Protein AF-A0A8J7D4J5-F1 (afdb_monomer_lite)

Radius of gyration: 12.85 Å; chains: 1; bounding box: 31×29×26 Å

Foldseek 3Di:
DQFDFPQQDDPVRCVVCVVVDDDDDPPDDDDPDDPSSVVSCVSCCVVPVPPPVRGDD

pLDDT: mean 86.8, std 9.53, range [51.84, 96.19]

Secondary structure (DSSP, 8-state):
-----TTPPPHHHHHHHHTTSPPPPTTSPPP-S-HHHHHHHHHHHHHHSS-GGGS--

Structure (mmCIF, N/CA/C/O backbone):
data_AF-A0A8J7D4J5-F1
#
_entry.id   AF-A0A8J7D4J5-F1
#
loop_
_atom_site.group_PDB
_atom_site.id
_atom_site.type_symbol
_atom_site.label_atom_id
_atom_site.label_alt_id
_atom_site.label_comp_id
_atom_site.label_asym_id
_atom_site.label_entity_id
_atom_site.label_seq_id
_atom_site.pdbx_PDB_ins_code
_atom_site.Cartn_x
_atom_site.Cartn_y
_atom_site.Cartn_z
_atom_site.occupancy
_atom_site.B_iso_or_equiv
_atom_site.auth_seq_id
_atom_site.auth_comp_id
_atom_site.auth_asym_id
_atom_site.auth_atom_id
_atom_site.pdbx_PDB_model_num
ATOM 1 N N . MET A 1 1 ? 3.669 -11.054 8.290 1.00 51.84 1 MET A N 1
ATOM 2 C CA . MET A 1 1 ? 4.852 -10.516 7.585 1.00 51.84 1 MET A CA 1
ATOM 3 C C . MET A 1 1 ? 4.358 -9.639 6.453 1.00 51.84 1 MET A C 1
ATOM 5 O O . MET A 1 1 ? 3.420 -10.047 5.779 1.00 51.84 1 MET A O 1
ATOM 9 N N . ASN A 1 2 ? 4.896 -8.427 6.318 1.00 61.25 2 ASN A N 1
ATOM 10 C CA . ASN A 1 2 ? 4.514 -7.508 5.248 1.00 61.25 2 ASN A CA 1
ATOM 11 C C . ASN A 1 2 ? 5.359 -7.858 4.008 1.00 61.25 2 ASN A C 1
ATOM 13 O O . ASN A 1 2 ? 6.585 -7.808 4.128 1.00 61.25 2 ASN A O 1
ATOM 17 N N . PRO A 1 3 ? 4.771 -8.298 2.882 1.00 67.31 3 PRO A N 1
AT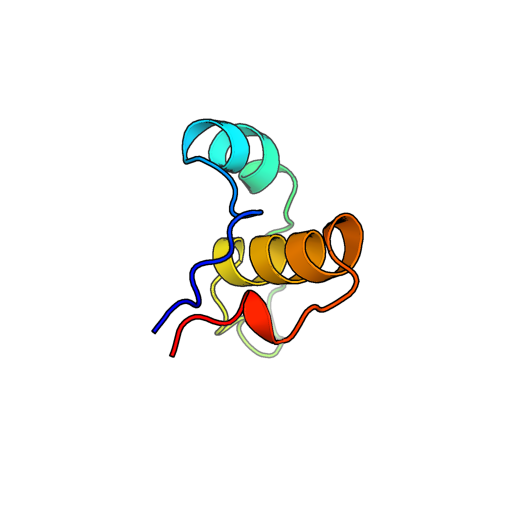OM 18 C CA . PRO A 1 3 ? 5.551 -8.672 1.708 1.00 67.31 3 PRO A CA 1
ATOM 19 C C . PRO A 1 3 ? 6.347 -7.468 1.189 1.00 67.31 3 PRO A C 1
ATOM 21 O O . PRO A 1 3 ? 5.825 -6.360 1.054 1.00 67.31 3 PRO A O 1
ATOM 24 N N . SER A 1 4 ? 7.635 -7.685 0.934 1.00 81.12 4 SER A N 1
ATOM 25 C CA . SER A 1 4 ? 8.538 -6.658 0.422 1.00 81.12 4 SER A CA 1
ATOM 26 C C . SER A 1 4 ? 8.603 -6.756 -1.100 1.00 81.12 4 SER A C 1
ATOM 28 O O . SER A 1 4 ? 9.126 -7.733 -1.633 1.00 81.12 4 SER A O 1
ATOM 30 N N . TYR A 1 5 ? 8.045 -5.764 -1.800 1.00 84.75 5 TYR A N 1
ATOM 31 C CA . TYR A 1 5 ? 8.099 -5.675 -3.257 1.00 84.75 5 TYR A CA 1
ATOM 32 C C . TYR A 1 5 ? 9.174 -4.670 -3.693 1.00 84.75 5 TYR A C 1
ATOM 34 O O . TYR A 1 5 ? 9.321 -3.625 -3.060 1.00 84.75 5 TYR A O 1
ATOM 42 N N . PRO A 1 6 ? 9.858 -4.897 -4.829 1.00 86.31 6 PRO A N 1
ATOM 43 C CA . PRO A 1 6 ? 10.719 -3.883 -5.447 1.00 86.31 6 PRO A CA 1
ATOM 44 C C . PRO A 1 6 ? 10.014 -2.549 -5.750 1.00 86.31 6 PRO A C 1
ATOM 46 O O . PRO A 1 6 ? 10.671 -1.523 -5.869 1.00 86.31 6 PRO A O 1
ATOM 49 N N . SER A 1 7 ? 8.684 -2.562 -5.876 1.00 86.88 7 SER A N 1
ATOM 50 C CA . SER A 1 7 ? 7.838 -1.382 -6.092 1.00 86.88 7 SER A CA 1
ATOM 51 C C . SER A 1 7 ? 7.343 -0.729 -4.795 1.00 86.88 7 SER A C 1
ATOM 53 O O . SER A 1 7 ? 6.421 0.084 -4.846 1.00 86.88 7 SER A O 1
ATOM 55 N N . ASN A 1 8 ? 7.865 -1.125 -3.631 1.00 91.69 8 ASN A N 1
ATOM 56 C CA . ASN A 1 8 ? 7.466 -0.531 -2.360 1.00 91.69 8 ASN A CA 1
ATOM 57 C C . ASN A 1 8 ? 7.836 0.952 -2.307 1.00 91.69 8 ASN A C 1
ATOM 59 O O . ASN A 1 8 ? 8.921 1.357 -2.723 1.00 91.69 8 ASN A O 1
ATOM 63 N N . LEU A 1 9 ? 6.939 1.741 -1.727 1.00 93.38 9 LEU A N 1
ATOM 64 C CA . LEU A 1 9 ? 7.182 3.150 -1.458 1.00 93.38 9 LEU A CA 1
ATOM 65 C C . LEU A 1 9 ? 8.255 3.321 -0.380 1.00 93.38 9 LEU A C 1
ATOM 67 O O . LEU A 1 9 ? 8.260 2.600 0.625 1.00 93.38 9 LEU A O 1
ATOM 71 N N . THR A 1 10 ? 9.115 4.323 -0.558 1.00 93.94 10 THR A N 1
ATOM 72 C CA . THR A 1 10 ? 9.986 4.806 0.521 1.00 93.94 10 THR A CA 1
ATOM 73 C C . THR A 1 10 ? 9.155 5.500 1.604 1.00 93.94 10 THR A C 1
ATOM 75 O O . THR A 1 10 ? 8.006 5.885 1.371 1.00 93.94 10 THR A O 1
ATOM 78 N N . SER A 1 11 ? 9.732 5.692 2.793 1.00 93.50 11 SER A N 1
ATOM 79 C CA . SER A 1 11 ? 9.059 6.405 3.888 1.00 93.50 11 SER A CA 1
ATOM 80 C C . SER A 1 11 ? 8.609 7.809 3.470 1.00 93.50 11 SER A C 1
ATOM 82 O O . SER A 1 11 ? 7.467 8.180 3.711 1.00 93.50 11 SER A O 1
ATOM 84 N N . GLU A 1 12 ? 9.463 8.545 2.758 1.00 96.19 12 GLU A N 1
ATOM 85 C CA . GLU A 1 12 ? 9.172 9.899 2.267 1.00 96.19 12 GLU A CA 1
ATOM 86 C C . GLU A 1 12 ? 8.010 9.915 1.263 1.00 96.19 12 GLU A C 1
ATOM 88 O O . GLU A 1 12 ? 7.105 10.743 1.345 1.00 96.19 12 GLU A O 1
ATOM 93 N N . GLN A 1 13 ? 7.985 8.963 0.323 1.00 95.50 13 GLN A N 1
ATOM 94 C CA . GLN A 1 13 ? 6.885 8.843 -0.639 1.00 95.50 13 GLN A CA 1
ATOM 95 C C . GLN A 1 13 ? 5.572 8.464 0.052 1.00 95.50 13 GLN A C 1
ATOM 97 O O . GLN A 1 13 ? 4.500 8.936 -0.332 1.00 95.50 13 GLN A O 1
ATOM 102 N N . TRP A 1 14 ? 5.649 7.610 1.074 1.00 95.75 14 TRP A N 1
ATOM 103 C CA . TRP A 1 14 ? 4.488 7.233 1.865 1.00 95.75 14 TRP A CA 1
ATOM 104 C C . TRP A 1 14 ? 3.919 8.414 2.652 1.00 95.75 14 TRP A C 1
ATOM 106 O O . TRP A 1 14 ? 2.702 8.584 2.678 1.00 95.75 14 TRP A O 1
ATOM 116 N N . GLU A 1 15 ? 4.763 9.262 3.239 1.00 95.81 15 GLU A N 1
ATOM 117 C CA . GLU A 1 15 ? 4.316 10.460 3.958 1.00 95.81 15 GLU A CA 1
ATOM 118 C C . GLU A 1 15 ? 3.470 11.376 3.067 1.00 95.81 15 GLU A C 1
ATOM 120 O O . GLU A 1 15 ? 2.387 11.793 3.483 1.00 95.81 15 GLU A O 1
ATOM 125 N N . LEU A 1 16 ? 3.885 11.584 1.812 1.00 95.75 16 LEU A N 1
ATOM 126 C CA . LEU A 1 16 ? 3.140 12.389 0.836 1.00 95.75 16 LEU A CA 1
ATOM 127 C C . LEU A 1 16 ? 1.757 11.806 0.494 1.00 95.75 16 LEU A C 1
ATOM 129 O O . LEU A 1 16 ? 0.817 12.555 0.231 1.00 95.75 16 LEU A O 1
ATOM 133 N N . LEU A 1 17 ? 1.619 10.477 0.483 1.00 94.31 17 LEU A N 1
ATOM 134 C CA . LEU A 1 17 ? 0.383 9.790 0.086 1.00 94.31 17 LEU A CA 1
ATOM 135 C C . LEU A 1 17 ? -0.559 9.500 1.257 1.00 94.31 17 LEU A C 1
ATOM 137 O O . LEU A 1 17 ? -1.778 9.500 1.083 1.00 94.31 17 LEU A O 1
ATOM 141 N N . SER A 1 18 ? -0.015 9.242 2.446 1.00 94.12 18 SER A N 1
ATOM 142 C CA . SER A 1 18 ? -0.765 8.729 3.598 1.00 94.12 18 SER A CA 1
ATOM 143 C C . SER A 1 18 ? -1.938 9.630 3.999 1.00 94.12 18 SER A C 1
ATOM 145 O O . SER A 1 18 ? -3.018 9.127 4.310 1.00 94.12 18 SER A O 1
ATOM 147 N N . GLY A 1 19 ? -1.764 10.952 3.906 1.00 94.31 19 GLY A N 1
ATOM 148 C CA . GLY A 1 19 ? -2.799 11.941 4.220 1.00 94.31 19 GLY A CA 1
ATOM 149 C C . GLY A 1 19 ? -3.975 11.972 3.237 1.00 94.31 19 GLY A C 1
ATOM 150 O O . GLY A 1 19 ? -5.043 12.471 3.581 1.00 94.31 19 GLY A O 1
ATOM 151 N N . LEU A 1 20 ? -3.814 11.419 2.031 1.00 94.81 20 LEU A N 1
ATOM 152 C CA . LEU A 1 20 ? -4.883 11.335 1.029 1.00 94.81 20 LEU A CA 1
ATOM 153 C C . LEU A 1 20 ? -5.801 10.130 1.260 1.00 94.81 20 LEU A C 1
ATOM 155 O O . LEU A 1 20 ? -6.895 10.049 0.698 1.00 94.81 20 LEU A O 1
ATOM 159 N N . ILE A 1 21 ? -5.362 9.174 2.078 1.00 92.56 21 ILE A N 1
ATOM 160 C CA . ILE A 1 21 ? -6.128 7.973 2.380 1.00 92.56 21 ILE A CA 1
ATOM 161 C C . ILE A 1 21 ? -7.161 8.318 3.455 1.00 92.56 21 ILE A C 1
ATOM 163 O O .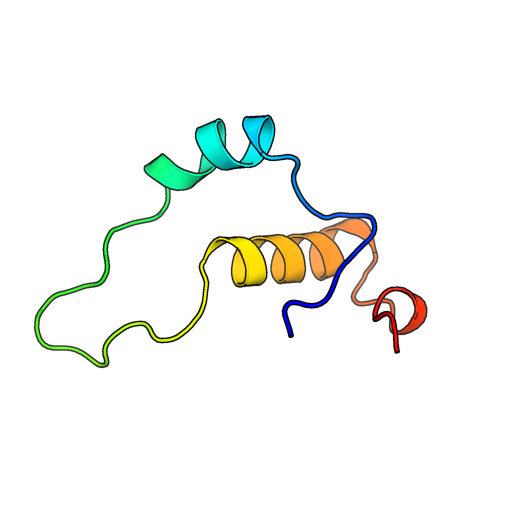 ILE A 1 21 ? -6.794 8.696 4.569 1.00 92.56 21 ILE A O 1
ATOM 167 N N . PRO A 1 22 ? -8.465 8.128 3.187 1.00 90.19 22 PRO A N 1
ATOM 168 C CA . PRO A 1 22 ? -9.486 8.461 4.160 1.00 90.19 22 PRO A CA 1
ATOM 169 C C . PRO A 1 22 ? -9.368 7.590 5.416 1.00 90.19 22 PRO A C 1
ATOM 171 O O . PRO A 1 22 ? -9.133 6.366 5.365 1.00 90.19 22 PRO A O 1
ATOM 174 N N . ALA A 1 23 ? -9.606 8.243 6.553 1.00 88.38 23 ALA A N 1
ATOM 175 C CA . ALA A 1 23 ? -9.740 7.594 7.845 1.00 88.38 23 ALA A CA 1
ATOM 176 C C . ALA A 1 23 ? -10.811 6.482 7.793 1.00 88.38 23 ALA A C 1
ATOM 178 O O . ALA A 1 23 ? -11.764 6.555 7.005 1.00 88.38 23 ALA A O 1
ATOM 179 N N . PRO A 1 24 ? -10.664 5.417 8.601 1.00 88.75 24 PRO A N 1
ATOM 180 C CA . PRO A 1 24 ? -11.660 4.356 8.658 1.00 88.75 24 PRO A CA 1
ATOM 181 C C . PRO A 1 24 ? -13.030 4.922 9.058 1.00 88.75 24 PRO A C 1
ATOM 183 O O . PRO A 1 24 ? -13.143 5.707 9.998 1.00 88.75 24 PRO A O 1
ATOM 186 N N . LYS A 1 25 ? -14.080 4.504 8.343 1.00 86.94 25 LYS A N 1
ATOM 187 C CA . LYS A 1 25 ? -15.462 4.912 8.632 1.00 86.94 25 LYS A CA 1
ATOM 188 C C . LYS A 1 25 ? -15.914 4.391 10.001 1.00 86.94 25 LYS A C 1
ATOM 190 O O . LYS A 1 25 ? -15.560 3.279 10.398 1.00 86.94 25 LYS A O 1
ATOM 195 N N . THR A 1 26 ? -16.740 5.171 10.693 1.00 87.75 26 THR A N 1
ATOM 196 C CA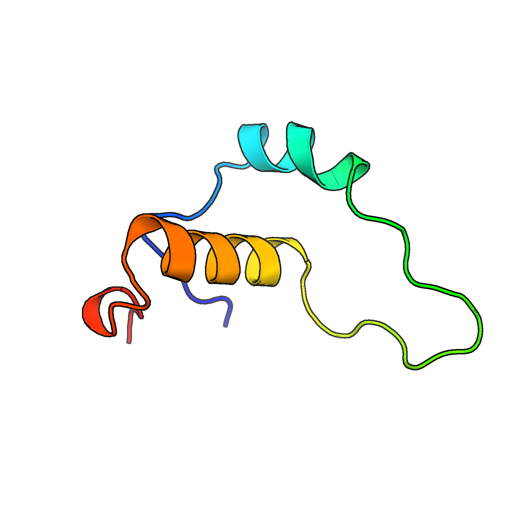 . THR A 1 26 ? -17.377 4.773 11.955 1.00 87.75 26 THR A CA 1
ATOM 197 C C . THR A 1 26 ? -18.515 3.773 11.710 1.00 87.75 26 THR A C 1
ATOM 199 O O . THR A 1 26 ? -19.164 3.792 10.668 1.00 87.75 26 THR A O 1
ATOM 202 N N . GLY A 1 27 ? -18.742 2.859 12.660 1.00 85.44 27 GLY A N 1
ATOM 203 C CA . GLY A 1 27 ? -19.880 1.924 12.646 1.00 85.44 27 GLY A CA 1
ATOM 204 C C . GLY A 1 27 ? -19.758 0.690 11.734 1.00 85.44 27 GLY A C 1
ATOM 205 O O . GLY A 1 27 ? -20.614 -0.185 11.804 1.00 85.44 27 GLY A O 1
ATOM 206 N N . GLY A 1 28 ? -18.706 0.583 10.911 1.00 87.25 28 GLY A N 1
ATOM 207 C CA . GLY A 1 28 ? -18.453 -0.569 10.030 1.00 87.25 28 GLY A CA 1
ATOM 208 C C . GLY A 1 28 ? -17.389 -1.546 10.547 1.00 87.25 28 GLY A C 1
ATOM 209 O O . GLY A 1 28 ? -16.828 -1.380 11.633 1.00 87.25 28 GLY A O 1
ATOM 210 N N . ARG A 1 29 ? -17.058 -2.565 9.735 1.00 87.81 29 ARG A N 1
ATOM 211 C CA . ARG A 1 29 ? -15.925 -3.462 10.018 1.00 87.81 29 ARG A CA 1
ATOM 212 C C . ARG A 1 29 ? -14.647 -2.635 10.121 1.00 87.81 29 ARG A C 1
ATOM 214 O O . ARG A 1 29 ? -14.249 -1.978 9.159 1.00 87.81 29 ARG A O 1
ATOM 221 N N . LYS A 1 30 ? -13.998 -2.693 11.286 1.00 87.50 30 LYS A N 1
ATOM 222 C CA . LYS A 1 30 ? -12.725 -2.008 11.517 1.00 87.50 30 LYS A CA 1
ATOM 223 C C . LYS A 1 30 ? -11.706 -2.472 10.482 1.00 87.50 30 LYS A C 1
ATOM 225 O O . LYS A 1 30 ? -11.560 -3.671 10.236 1.00 87.50 30 LYS A O 1
ATOM 230 N N . ARG A 1 31 ? -10.999 -1.512 9.889 1.00 90.00 31 ARG A N 1
ATOM 231 C CA . ARG A 1 31 ? -9.854 -1.799 9.029 1.00 90.00 31 ARG A CA 1
ATOM 232 C C . ARG A 1 31 ? -8.811 -2.542 9.867 1.00 90.00 31 ARG A C 1
ATOM 234 O O . ARG A 1 31 ? -8.379 -2.029 10.892 1.00 90.00 31 ARG A O 1
ATOM 241 N N . SER A 1 32 ? -8.459 -3.752 9.445 1.00 89.44 32 SER A N 1
ATOM 242 C CA . SER A 1 32 ? -7.459 -4.602 10.109 1.00 89.44 32 SER A CA 1
ATOM 243 C C . SER A 1 32 ? -6.155 -4.715 9.321 1.00 89.44 32 SER A C 1
ATOM 245 O O . SER A 1 32 ? -5.204 -5.318 9.802 1.00 89.44 32 SER A O 1
ATOM 247 N N . VAL A 1 33 ? -6.136 -4.193 8.094 1.00 89.50 33 VAL A N 1
ATOM 248 C CA . VAL A 1 33 ? -4.980 -4.236 7.196 1.00 89.50 33 VAL A CA 1
ATOM 249 C C . VAL A 1 33 ? -4.147 -2.969 7.339 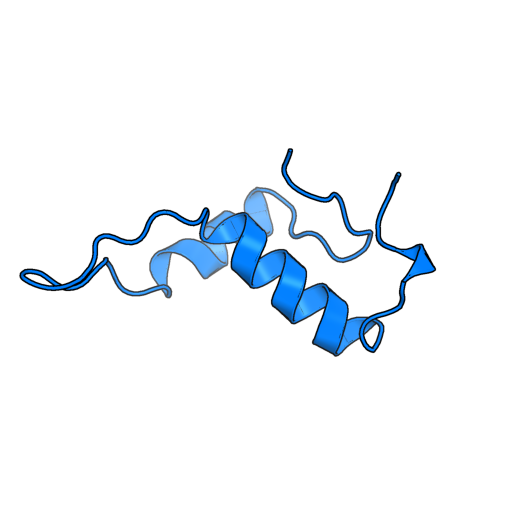1.00 89.50 33 VAL A C 1
ATOM 251 O O . VAL A 1 33 ? -4.697 -1.883 7.543 1.00 89.50 33 VAL A O 1
ATOM 254 N N . ASP A 1 34 ? -2.834 -3.119 7.192 1.00 91.31 34 ASP A N 1
ATOM 255 C CA . ASP A 1 34 ? -1.918 -1.996 7.026 1.00 91.31 34 ASP A CA 1
ATOM 256 C C . ASP A 1 34 ? -2.172 -1.319 5.667 1.00 91.31 34 ASP A C 1
ATOM 258 O O . ASP A 1 34 ? -2.217 -1.972 4.622 1.00 91.31 34 ASP A O 1
ATOM 262 N N . MET A 1 35 ? -2.374 -0.001 5.685 1.00 92.69 35 MET A N 1
ATOM 263 C CA . MET A 1 35 ? -2.644 0.764 4.469 1.00 92.69 35 MET A CA 1
ATOM 264 C C . MET A 1 35 ? -1.411 0.894 3.583 1.00 92.69 35 MET A C 1
ATOM 266 O O . MET A 1 35 ? -1.566 0.902 2.363 1.00 92.69 35 MET A O 1
ATOM 270 N N . GLN A 1 36 ? -0.211 0.958 4.163 1.00 93.62 36 GLN A N 1
ATOM 271 C CA . GLN A 1 36 ? 1.019 1.042 3.379 1.00 93.62 36 GLN A CA 1
ATOM 272 C C . GLN A 1 36 ? 1.245 -0.260 2.616 1.00 93.62 36 GLN A C 1
ATOM 274 O O . GLN A 1 36 ? 1.457 -0.240 1.404 1.00 93.62 36 GLN A O 1
ATOM 279 N N . ALA A 1 37 ? 1.083 -1.394 3.303 1.00 92.06 37 ALA A N 1
ATOM 280 C CA . ALA A 1 37 ? 1.070 -2.719 2.690 1.00 92.06 37 ALA A CA 1
ATOM 281 C C . ALA A 1 37 ? 0.088 -2.819 1.513 1.00 92.06 37 ALA A C 1
ATOM 283 O O . ALA A 1 37 ? 0.438 -3.311 0.441 1.00 92.06 37 ALA A O 1
ATOM 284 N N . LEU A 1 38 ? -1.145 -2.336 1.706 1.00 92.06 38 LEU A N 1
ATOM 285 C CA . LEU A 1 38 ? -2.190 -2.397 0.687 1.00 92.06 38 LEU A CA 1
ATOM 286 C C . LEU A 1 38 ? -1.823 -1.574 -0.554 1.00 92.06 38 LEU A C 1
ATOM 288 O O . LEU A 1 38 ? -1.985 -2.047 -1.677 1.00 92.06 38 LEU A O 1
ATOM 292 N N . VAL A 1 39 ? -1.316 -0.355 -0.363 1.00 94.19 39 VAL A N 1
ATOM 293 C CA . VAL A 1 39 ? -0.902 0.515 -1.472 1.00 94.19 39 VAL A CA 1
ATOM 294 C C . VAL A 1 39 ? 0.301 -0.076 -2.206 1.00 94.19 39 VAL A C 1
ATOM 296 O O . VAL A 1 39 ? 0.289 -0.131 -3.433 1.00 94.19 39 VAL A O 1
ATOM 299 N N . ASN A 1 40 ? 1.287 -0.603 -1.480 1.00 93.00 40 ASN A N 1
ATOM 300 C CA . ASN A 1 40 ? 2.429 -1.302 -2.070 1.00 93.00 40 ASN A CA 1
ATOM 301 C C . ASN A 1 40 ? 1.995 -2.505 -2.925 1.00 93.00 40 ASN A C 1
ATOM 303 O O . ASN A 1 40 ? 2.508 -2.693 -4.029 1.00 93.00 40 ASN A O 1
ATOM 307 N N . ALA A 1 41 ? 1.008 -3.284 -2.469 1.00 90.88 41 ALA A N 1
ATOM 308 C CA . ALA A 1 41 ? 0.436 -4.377 -3.253 1.00 90.88 41 ALA A CA 1
ATOM 309 C C . ALA A 1 41 ? -0.264 -3.881 -4.534 1.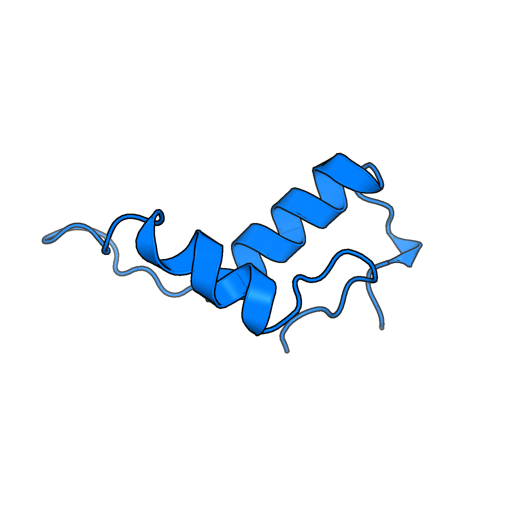00 90.88 41 ALA A C 1
ATOM 311 O O . ALA A 1 41 ? -0.065 -4.463 -5.600 1.00 90.88 41 ALA A O 1
ATOM 312 N N . ILE A 1 42 ? -1.031 -2.786 -4.466 1.00 92.38 42 ILE A N 1
ATOM 313 C CA . ILE A 1 42 ? -1.651 -2.169 -5.654 1.00 92.38 42 ILE A CA 1
ATOM 314 C C . ILE A 1 42 ? -0.573 -1.709 -6.645 1.00 92.38 42 ILE A C 1
ATOM 316 O O . ILE A 1 42 ? -0.678 -1.990 -7.837 1.00 92.38 42 ILE A O 1
ATOM 320 N N . LEU A 1 43 ? 0.488 -1.053 -6.169 1.00 92.19 43 LEU A N 1
ATOM 321 C CA . LEU A 1 43 ? 1.599 -0.606 -7.014 1.00 92.19 43 LEU A CA 1
ATOM 322 C C . LEU A 1 43 ? 2.359 -1.774 -7.644 1.00 92.19 43 LEU A C 1
ATOM 324 O O . LEU A 1 43 ? 2.725 -1.696 -8.811 1.00 92.19 43 LEU A O 1
ATOM 328 N N . CYS A 1 44 ? 2.535 -2.883 -6.925 1.00 89.81 44 CYS A N 1
ATOM 329 C CA . CYS A 1 44 ? 3.110 -4.104 -7.490 1.00 89.81 44 CYS A CA 1
ATOM 330 C C . CYS A 1 44 ? 2.282 -4.612 -8.683 1.00 89.81 44 CYS A C 1
ATOM 332 O O . CYS A 1 44 ? 2.832 -4.957 -9.732 1.00 89.81 44 CYS A O 1
ATOM 334 N N . ILE A 1 45 ? 0.950 -4.586 -8.571 1.00 90.44 45 ILE A N 1
ATOM 335 C CA . ILE A 1 45 ? 0.059 -4.951 -9.678 1.00 90.44 45 ILE A CA 1
ATOM 336 C C . ILE A 1 45 ? 0.204 -3.961 -10.840 1.00 90.44 45 ILE A C 1
ATOM 338 O 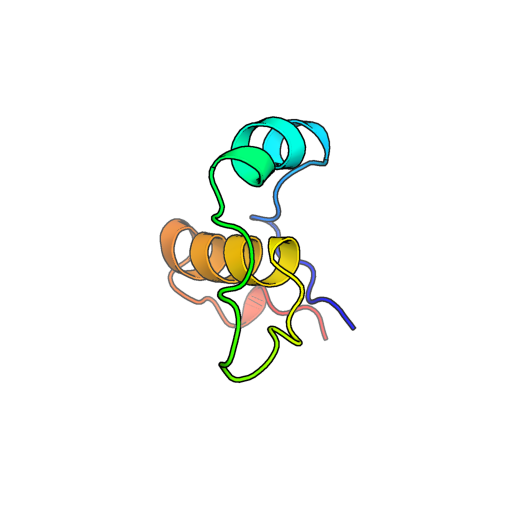O . ILE A 1 45 ? 0.367 -4.392 -11.979 1.00 90.44 45 ILE A O 1
ATOM 342 N N . LEU A 1 46 ? 0.180 -2.655 -10.567 1.00 92.00 46 LEU A N 1
ATOM 343 C CA . LEU A 1 46 ? 0.216 -1.620 -11.605 1.00 92.00 46 LEU A CA 1
ATOM 344 C C . LEU A 1 46 ? 1.564 -1.538 -12.337 1.00 92.00 46 LEU A C 1
ATOM 346 O O . LEU A 1 46 ? 1.583 -1.360 -13.551 1.00 92.00 46 LEU A O 1
ATOM 350 N N . CYS A 1 47 ? 2.684 -1.671 -11.624 1.00 86.75 47 CYS A N 1
ATOM 351 C CA . CYS A 1 47 ? 4.023 -1.533 -12.197 1.00 86.75 47 CYS A CA 1
ATOM 352 C C . CYS A 1 47 ? 4.549 -2.833 -12.814 1.00 86.75 47 CYS A C 1
ATOM 354 O O . CYS A 1 47 ? 5.276 -2.783 -13.802 1.00 86.75 47 CYS A O 1
ATOM 356 N N . ALA A 1 48 ? 4.218 -3.989 -12.232 1.00 84.06 48 ALA A N 1
ATOM 357 C CA . ALA A 1 48 ? 4.821 -5.268 -12.608 1.00 84.06 48 ALA A CA 1
ATOM 358 C C . ALA A 1 48 ? 3.818 -6.336 -13.061 1.00 84.06 48 ALA A C 1
ATOM 360 O O . ALA A 1 48 ? 4.218 -7.459 -13.366 1.00 84.06 48 ALA A O 1
ATOM 361 N N . GLY A 1 49 ? 2.521 -6.021 -13.101 1.00 85.62 49 GLY A N 1
ATOM 362 C CA . GLY A 1 49 ? 1.498 -6.934 -13.609 1.00 85.62 49 GLY A CA 1
ATOM 363 C C . GLY A 1 49 ? 1.229 -8.136 -12.704 1.00 85.62 49 GLY A C 1
ATOM 364 O O . GLY A 1 49 ? 0.870 -9.198 -13.203 1.00 85.62 49 GLY A O 1
ATOM 365 N N . CYS A 1 50 ? 1.401 -7.991 -11.383 1.00 80.06 50 CYS A N 1
ATOM 366 C CA . CYS A 1 50 ? 1.229 -9.083 -10.413 1.00 80.06 50 CYS A CA 1
ATOM 367 C C . CYS A 1 50 ? 2.249 -10.226 -10.614 1.00 80.06 50 CYS A C 1
ATOM 369 O O . CYS A 1 50 ? 1.928 -11.415 -10.557 1.00 80.06 50 CYS A O 1
ATOM 371 N N . ALA A 1 51 ? 3.509 -9.868 -10.879 1.00 80.00 51 ALA A N 1
ATOM 372 C CA . ALA A 1 51 ? 4.577 -10.838 -11.063 1.00 80.00 51 ALA A CA 1
ATOM 373 C C . ALA A 1 51 ? 4.864 -11.609 -9.762 1.00 80.00 51 ALA A C 1
ATOM 375 O O . ALA A 1 51 ? 5.454 -11.081 -8.821 1.00 80.00 51 ALA A O 1
ATOM 376 N N . TRP A 1 52 ? 4.537 -12.904 -9.747 1.00 79.75 52 TRP A N 1
ATOM 377 C CA . TRP A 1 52 ? 4.780 -13.813 -8.617 1.00 79.75 52 TRP A CA 1
ATOM 378 C C . TRP A 1 52 ? 6.230 -13.821 -8.118 1.00 79.75 52 TRP A C 1
ATOM 380 O O . TRP A 1 52 ? 6.471 -14.024 -6.936 1.00 79.75 52 TRP A O 1
ATOM 390 N N . ARG A 1 53 ? 7.202 -13.538 -8.996 1.00 78.25 53 ARG A N 1
ATOM 391 C CA . ARG A 1 53 ? 8.634 -13.460 -8.649 1.00 78.25 53 ARG A CA 1
ATOM 392 C C . ARG A 1 53 ? 8.978 -12.308 -7.700 1.00 78.25 53 ARG A C 1
ATOM 394 O O . ARG A 1 53 ? 10.066 -12.307 -7.140 1.00 78.25 53 ARG A O 1
ATOM 401 N N . MET A 1 54 ? 8.092 -11.324 -7.556 1.00 75.56 54 MET A N 1
ATOM 402 C CA . MET A 1 54 ? 8.275 -10.196 -6.639 1.00 75.56 54 MET A CA 1
ATOM 403 C C . MET A 1 54 ? 7.768 -10.487 -5.228 1.00 75.56 54 MET A C 1
ATOM 405 O O . MET A 1 54 ? 8.042 -9.704 -4.324 1.00 75.56 54 MET A O 1
ATOM 409 N N . LEU A 1 55 ? 7.046 -11.591 -5.023 1.00 74.94 55 LEU A N 1
ATOM 410 C CA . LEU A 1 55 ? 6.765 -12.093 -3.686 1.00 74.94 55 LEU A CA 1
ATOM 411 C C . LEU A 1 55 ? 8.040 -12.774 -3.186 1.00 74.94 55 LEU A C 1
ATOM 413 O O . LEU A 1 55 ? 8.422 -13.830 -3.688 1.00 74.94 55 LEU A O 1
ATOM 417 N N . GLN A 1 56 ? 8.729 -12.136 -2.242 1.00 64.12 56 GLN A N 1
ATOM 418 C CA . GLN A 1 56 ? 9.851 -12.780 -1.567 1.00 64.12 56 GLN A CA 1
ATOM 419 C C . GLN A 1 56 ? 9.323 -13.950 -0.707 1.00 64.12 56 GLN A C 1
ATOM 421 O O . GLN A 1 56 ? 8.257 -13.791 -0.103 1.00 64.12 56 GLN A O 1
ATOM 426 N N . PRO A 1 57 ? 10.010 -15.110 -0.698 1.00 61.88 57 PRO A N 1
ATOM 427 C CA . PRO A 1 57 ? 9.612 -16.281 0.085 1.00 61.88 57 PRO A CA 1
ATOM 428 C C . PRO A 1 57 ? 9.653 -16.038 1.598 1.00 61.88 57 PRO A C 1
ATOM 430 O O . PRO A 1 57 ? 10.459 -15.190 2.050 1.00 61.88 57 PRO A O 1
#

Sequence (57 aa):
MNPSYPSNLTSEQWELLSGLIPAPKTGGRKRSVDMQALVNAILCILCAGCAWRMLQP